Protein AF-A0A3D0WVQ5-F1 (afdb_monomer)

pLDDT: mean 87.9, std 4.37, range [54.31, 92.12]

Secondary structure (DSSP, 8-state):
-HHHHHHHHHHHHHH-HHHHHHHHHHHTTT-HHHHHHHHHHHHHTT--EEPP-TTT--SS-EEETTEEEPPGGGSTT--HHHHHHHHHHHHHH-S--SHHHHHHHHGGG--HHHHHHHHHHTTTTTSSS-HHHHHHHHHHHHHHHHHHTT-

Radius of gyration: 17.8 Å; Cα contacts (8 Å, |Δi|>4): 176; chains: 1; bounding box: 48×27×52 Å

Mean predicted aligned error: 5.66 Å

Sequence (151 aa):
SYAVVSYQTAWLKCHYPREYMAALLSSVLDNTNKLSAYIAECLRLGIRVLPPQVNESGSGFTVSGKDIRFGLLAVRNLGRGFIDSLVAEREKGGRFTGFFDFCRRMYGGLNRRALESLVKSGALDGLGLNRRQMLSCVDSVLDYLDEDRKQ

Nearest PDB structures (foldseek):
  7pu7-assembly1_A  TM=8.998E-01  e=1.894E-1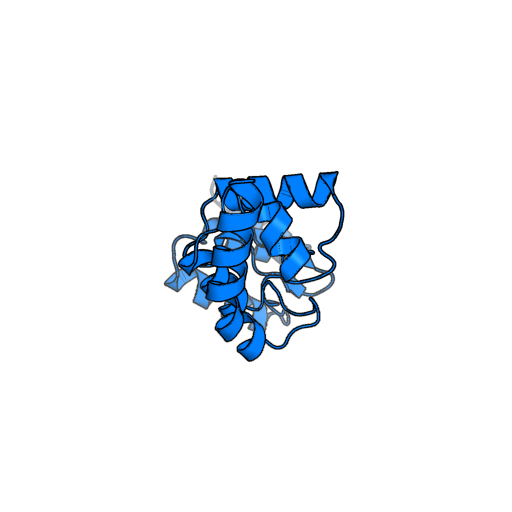2  Mycobacterium tuberculosis
  2hpi-assembly1_A  TM=9.289E-01  e=2.033E-11  Thermus aquaticus
  4iqj-assembly1_D  TM=9.295E-01  e=2.878E-11  Thermus aquaticus
  4iqj-assembly1_B  TM=9.329E-01  e=6.107E-11  Thermus aquaticus
  5lew-assembly1_A  TM=8.963E-01  e=5.763E-11  Mycobacterium tuberculosis H37Rv

Structure (mmCIF, N/CA/C/O backbone):
data_AF-A0A3D0WVQ5-F1
#
_entry.id   AF-A0A3D0WVQ5-F1
#
loop_
_atom_site.group_PDB
_atom_site.id
_atom_site.type_symbol
_atom_site.label_atom_id
_atom_site.label_alt_id
_atom_site.label_comp_id
_atom_site.label_asym_id
_atom_site.label_entity_id
_atom_site.label_seq_id
_atom_site.pdbx_PDB_ins_code
_atom_site.Cartn_x
_atom_site.Cartn_y
_atom_site.Cartn_z
_atom_site.occupancy
_atom_site.B_iso_or_equiv
_atom_site.auth_seq_id
_atom_site.auth_comp_id
_atom_site.auth_asym_id
_atom_site.auth_atom_id
_atom_site.pdbx_PDB_model_num
ATOM 1 N N . SER A 1 1 ? 26.722 14.267 -20.917 1.00 74.75 1 SER A N 1
ATOM 2 C CA . SER A 1 1 ? 26.277 13.822 -19.576 1.00 74.75 1 SER A CA 1
ATOM 3 C C . SER A 1 1 ? 24.953 13.043 -19.582 1.00 74.75 1 SER A C 1
ATOM 5 O O . SER A 1 1 ? 24.850 12.108 -18.804 1.00 74.75 1 SER A O 1
ATOM 7 N N . TYR A 1 2 ? 23.978 13.306 -20.468 1.00 80.44 2 TYR A N 1
ATOM 8 C CA . TYR A 1 2 ? 22.698 12.558 -20.500 1.00 80.44 2 TYR A CA 1
ATOM 9 C C . TYR A 1 2 ? 22.770 11.111 -21.032 1.00 80.44 2 TYR A C 1
ATOM 11 O O . TYR A 1 2 ? 21.996 10.262 -20.601 1.00 80.44 2 TYR A O 1
ATOM 19 N N . ALA A 1 3 ? 23.721 10.799 -21.920 1.00 85.94 3 ALA A N 1
ATOM 20 C CA . ALA A 1 3 ? 23.820 9.476 -22.552 1.00 85.94 3 ALA A CA 1
ATOM 21 C C . ALA A 1 3 ? 24.070 8.325 -21.555 1.00 85.94 3 ALA A C 1
ATOM 23 O O . ALA A 1 3 ? 23.524 7.238 -21.724 1.00 85.94 3 ALA A O 1
ATOM 24 N N . VAL A 1 4 ? 24.845 8.571 -20.492 1.00 89.06 4 VAL A N 1
ATOM 25 C CA . VAL A 1 4 ? 25.144 7.561 -19.461 1.00 89.06 4 VAL A CA 1
ATOM 26 C C . VAL A 1 4 ? 23.884 7.190 -18.673 1.00 89.06 4 VAL A C 1
ATOM 28 O O . VAL A 1 4 ? 23.620 6.010 -18.464 1.00 89.06 4 VAL A O 1
ATOM 31 N N . VAL A 1 5 ? 23.060 8.177 -18.311 1.00 85.62 5 VAL A N 1
ATOM 32 C CA . VAL A 1 5 ? 21.793 7.955 -17.592 1.00 85.62 5 VAL A CA 1
ATOM 33 C C . VAL A 1 5 ? 20.784 7.216 -18.478 1.00 85.62 5 VAL A C 1
ATOM 35 O O . VAL A 1 5 ? 20.113 6.286 -18.026 1.00 85.62 5 VAL A O 1
ATOM 38 N N . SER A 1 6 ? 20.710 7.562 -19.766 1.00 84.88 6 SER A N 1
ATOM 39 C CA . SER A 1 6 ? 19.869 6.836 -20.727 1.00 84.88 6 SER A CA 1
ATOM 40 C C . SER A 1 6 ? 20.306 5.377 -20.883 1.00 84.88 6 SER A C 1
ATOM 42 O O . SER A 1 6 ? 19.468 4.480 -20.916 1.00 84.88 6 SER A O 1
ATOM 44 N N . TYR A 1 7 ? 21.614 5.114 -20.913 1.00 87.69 7 TYR A N 1
ATOM 45 C CA . TYR A 1 7 ? 22.132 3.748 -20.970 1.00 87.69 7 TYR A CA 1
ATOM 46 C C . TYR A 1 7 ? 21.814 2.959 -19.691 1.00 87.69 7 TYR A C 1
ATOM 48 O O . TYR A 1 7 ? 21.340 1.828 -19.760 1.00 87.69 7 TYR A O 1
ATOM 56 N N . GLN A 1 8 ? 21.994 3.571 -18.519 1.00 87.62 8 GLN A N 1
ATOM 57 C CA . GLN A 1 8 ? 21.680 2.946 -17.230 1.00 87.62 8 GLN A CA 1
ATOM 58 C C . GLN A 1 8 ? 20.188 2.616 -17.088 1.00 87.62 8 GLN A C 1
ATOM 60 O O . GLN A 1 8 ? 19.834 1.531 -16.631 1.00 87.62 8 GLN A O 1
ATOM 65 N N . THR A 1 9 ? 19.301 3.517 -17.515 1.00 85.81 9 THR A N 1
ATOM 66 C CA . THR A 1 9 ? 17.850 3.268 -17.487 1.00 85.81 9 THR A CA 1
ATOM 67 C C . THR A 1 9 ? 17.439 2.167 -18.463 1.00 85.81 9 THR A C 1
ATOM 69 O O . THR A 1 9 ? 16.635 1.310 -18.099 1.00 85.81 9 THR A O 1
ATOM 72 N N . ALA A 1 10 ? 18.029 2.125 -19.662 1.00 85.56 10 ALA A N 1
ATOM 73 C CA . ALA A 1 10 ? 17.815 1.034 -20.612 1.00 85.56 10 ALA A CA 1
ATOM 74 C C . ALA A 1 10 ? 18.292 -0.316 -20.050 1.00 85.56 10 ALA A C 1
ATOM 76 O O . ALA A 1 10 ? 17.583 -1.317 -20.164 1.00 85.56 10 ALA A O 1
ATOM 77 N N . TRP A 1 11 ? 19.450 -0.334 -19.385 1.00 89.12 11 TRP A N 1
ATOM 78 C CA . TRP A 1 11 ? 19.991 -1.530 -18.743 1.00 89.12 11 TRP A CA 1
ATOM 79 C C . TRP A 1 11 ? 19.068 -2.047 -17.630 1.00 89.12 11 TRP A C 1
ATOM 81 O O . TRP A 1 11 ? 18.702 -3.222 -17.628 1.00 89.12 11 TRP A O 1
ATOM 91 N N . LEU A 1 12 ? 18.601 -1.164 -16.740 1.00 86.62 12 LEU A N 1
ATOM 92 C CA . LEU A 1 12 ? 17.645 -1.520 -15.685 1.00 86.62 12 LEU A CA 1
ATOM 93 C C . LEU A 1 12 ? 16.319 -2.023 -16.259 1.00 86.62 12 LEU A C 1
ATOM 95 O O . LEU A 1 12 ? 15.789 -3.017 -15.776 1.00 86.62 12 LEU A O 1
ATOM 99 N N . LYS A 1 13 ? 15.805 -1.396 -17.321 1.00 83.25 13 LYS A N 1
ATOM 100 C CA . LYS A 1 13 ? 14.571 -1.846 -17.977 1.00 83.25 13 LYS A CA 1
ATOM 101 C C . LYS A 1 13 ? 14.725 -3.232 -18.617 1.00 83.25 13 LYS A C 1
ATOM 103 O O . LYS A 1 13 ? 13.750 -3.973 -18.672 1.00 83.25 13 LYS A O 1
ATOM 108 N N . CYS A 1 14 ? 15.920 -3.589 -19.088 1.00 86.06 14 CYS A N 1
ATOM 109 C CA . CYS A 1 14 ? 16.196 -4.895 -19.686 1.00 86.06 14 CYS A CA 1
ATOM 110 C C . CYS A 1 14 ? 16.344 -6.001 -18.627 1.00 86.06 14 CYS A C 1
ATOM 112 O O . CYS A 1 14 ? 15.728 -7.058 -18.742 1.00 86.06 14 CYS A O 1
ATOM 114 N N . HIS A 1 15 ? 17.135 -5.750 -17.579 1.00 86.56 15 HIS A N 1
ATOM 115 C CA . HIS A 1 15 ? 17.502 -6.774 -16.594 1.00 86.56 15 HIS A CA 1
ATOM 116 C C . HIS A 1 15 ? 16.565 -6.834 -15.378 1.00 86.56 15 HIS A C 1
ATOM 118 O O . HIS A 1 15 ? 16.330 -7.917 -14.847 1.00 86.56 15 HIS A O 1
ATOM 124 N N . TYR A 1 16 ? 16.000 -5.696 -14.968 1.00 88.38 16 TYR A N 1
ATOM 125 C CA . TYR A 1 16 ? 15.136 -5.541 -13.789 1.00 88.38 16 TYR A CA 1
ATOM 126 C C . TYR A 1 16 ? 13.859 -4.745 -14.121 1.00 88.38 16 TYR A C 1
ATOM 128 O O . TYR A 1 16 ? 13.585 -3.702 -13.515 1.00 88.38 16 TYR A O 1
ATOM 136 N N . PRO A 1 17 ? 13.053 -5.191 -15.108 1.00 86.75 17 PRO A N 1
ATOM 137 C CA . PRO A 1 17 ? 11.887 -4.440 -15.568 1.00 86.75 17 PRO A CA 1
ATOM 138 C C . PRO A 1 17 ? 10.850 -4.204 -14.463 1.00 86.75 17 PRO A C 1
ATOM 140 O O . PRO A 1 17 ? 10.159 -3.191 -14.486 1.00 86.75 17 PRO A O 1
ATOM 143 N N . ARG A 1 18 ? 10.729 -5.112 -13.488 1.00 89.25 18 ARG A N 1
ATOM 144 C CA . ARG A 1 18 ? 9.682 -5.064 -12.453 1.00 89.25 18 ARG A CA 1
ATOM 145 C C . ARG A 1 18 ? 10.024 -4.044 -11.380 1.00 89.25 18 ARG A C 1
ATOM 147 O O . ARG A 1 18 ? 9.196 -3.212 -11.029 1.00 89.25 18 ARG A O 1
ATOM 154 N N . GLU A 1 19 ? 11.258 -4.089 -10.905 1.00 88.94 19 GLU A N 1
ATOM 155 C CA . GLU A 1 19 ? 11.820 -3.184 -9.912 1.00 88.94 19 GLU A CA 1
ATOM 156 C C . GLU A 1 19 ? 11.893 -1.768 -10.484 1.00 88.94 19 GLU A C 1
ATOM 158 O O . GLU A 1 19 ? 11.476 -0.811 -9.832 1.00 88.94 19 GLU A O 1
ATOM 163 N N . TYR A 1 20 ? 12.330 -1.644 -11.743 1.00 90.06 20 TYR A N 1
ATOM 164 C CA . TYR A 1 20 ? 12.338 -0.373 -12.458 1.00 90.06 20 TYR A CA 1
ATOM 165 C C . TYR A 1 20 ? 10.928 0.215 -12.586 1.00 90.06 20 TYR A C 1
ATOM 167 O O . TYR A 1 20 ? 10.718 1.384 -12.260 1.00 90.06 20 TYR A O 1
ATOM 175 N N . MET A 1 21 ? 9.943 -0.587 -13.006 1.00 89.75 21 MET A N 1
ATOM 176 C CA . MET A 1 21 ? 8.560 -0.117 -13.123 1.00 89.75 21 MET A CA 1
ATOM 177 C C . MET A 1 21 ? 7.936 0.221 -11.767 1.00 89.75 21 MET A C 1
ATOM 179 O O . MET A 1 21 ? 7.238 1.225 -11.663 1.00 89.75 21 MET A O 1
ATOM 183 N N . ALA A 1 22 ? 8.214 -0.545 -10.711 1.00 89.94 22 ALA A N 1
ATOM 184 C CA . ALA A 1 22 ? 7.741 -0.238 -9.362 1.00 89.94 22 ALA A CA 1
ATOM 185 C C . ALA A 1 22 ? 8.319 1.092 -8.841 1.00 89.94 22 ALA A C 1
ATOM 187 O O . ALA A 1 22 ? 7.587 1.917 -8.284 1.00 89.94 22 ALA A O 1
ATOM 188 N N . ALA A 1 23 ? 9.610 1.344 -9.077 1.00 88.88 23 ALA A N 1
ATOM 189 C CA . ALA A 1 23 ? 10.246 2.616 -8.744 1.00 88.88 23 ALA A CA 1
ATOM 190 C C . ALA A 1 23 ? 9.648 3.777 -9.559 1.00 88.88 23 ALA A C 1
ATOM 192 O O . ALA A 1 23 ? 9.325 4.829 -9.002 1.00 88.88 23 ALA A O 1
ATOM 193 N N . LEU A 1 24 ? 9.425 3.568 -10.861 1.00 88.75 24 LEU A N 1
ATOM 194 C CA . LEU A 1 24 ? 8.824 4.562 -11.748 1.00 88.75 24 LEU A CA 1
ATOM 195 C C . LEU A 1 24 ? 7.398 4.922 -11.313 1.00 88.75 24 LEU A C 1
ATOM 197 O O . LEU A 1 24 ? 7.093 6.104 -11.161 1.00 88.75 24 LEU A O 1
ATOM 201 N N . LEU A 1 25 ? 6.553 3.924 -11.041 1.00 89.12 25 LEU A N 1
ATOM 202 C CA . LEU A 1 25 ? 5.198 4.117 -10.520 1.00 89.12 25 LEU A CA 1
ATOM 203 C C . LEU A 1 25 ? 5.206 4.880 -9.187 1.00 89.12 25 LEU A C 1
ATOM 205 O O . LEU A 1 25 ? 4.406 5.794 -8.998 1.00 89.12 25 LEU A O 1
ATOM 209 N N . SER A 1 26 ? 6.146 4.560 -8.294 1.00 87.75 26 SER A N 1
ATOM 210 C CA . SER A 1 26 ? 6.295 5.244 -7.002 1.00 87.75 26 SER A CA 1
ATOM 211 C C . SER A 1 26 ? 6.723 6.711 -7.152 1.00 87.75 26 SER A C 1
ATOM 213 O O . SER A 1 26 ? 6.322 7.551 -6.354 1.00 87.75 26 SER A O 1
ATOM 215 N N . SER A 1 27 ? 7.491 7.051 -8.192 1.00 87.31 27 SER A N 1
ATOM 216 C CA . SER A 1 27 ? 7.927 8.434 -8.454 1.00 87.31 27 SER A CA 1
ATOM 217 C C . SER A 1 27 ? 6.842 9.351 -9.031 1.00 87.31 27 SER A C 1
ATOM 219 O O . SER A 1 27 ? 6.969 10.570 -8.951 1.00 87.31 27 SER A O 1
ATOM 221 N N . VAL A 1 28 ? 5.777 8.789 -9.614 1.00 85.69 28 VAL A N 1
ATOM 222 C CA . VAL A 1 28 ? 4.683 9.561 -10.232 1.00 85.69 28 VAL A CA 1
ATOM 223 C C . VAL A 1 28 ? 3.348 9.386 -9.516 1.00 85.69 28 VAL A C 1
ATOM 225 O O . VAL A 1 28 ? 2.301 9.639 -10.110 1.00 85.69 28 VAL A O 1
ATOM 228 N N . LEU A 1 29 ? 3.378 8.985 -8.242 1.00 80.94 29 LEU A N 1
ATOM 229 C CA . LEU A 1 29 ? 2.188 8.783 -7.408 1.00 80.94 29 LEU A CA 1
ATOM 230 C C . LEU A 1 29 ? 1.232 9.982 -7.432 1.00 80.94 29 LEU A C 1
ATOM 232 O O . LEU A 1 29 ? 0.019 9.803 -7.505 1.00 80.94 29 LEU A O 1
ATOM 236 N N . ASP A 1 30 ? 1.782 11.196 -7.449 1.00 80.94 30 ASP A N 1
ATOM 237 C CA . ASP A 1 30 ? 0.999 12.434 -7.433 1.00 80.94 30 ASP A CA 1
ATOM 238 C C . ASP A 1 30 ? 0.345 12.754 -8.793 1.00 80.94 30 ASP A C 1
ATOM 240 O O . ASP A 1 30 ? -0.551 13.594 -8.882 1.00 80.94 30 ASP A O 1
ATOM 244 N N . ASN A 1 31 ? 0.762 12.088 -9.878 1.00 86.00 31 ASN A N 1
ATOM 245 C CA . ASN A 1 31 ? 0.276 12.343 -11.231 1.00 86.00 31 ASN A CA 1
ATOM 246 C C . ASN A 1 31 ? -0.544 11.165 -11.774 1.00 86.00 31 ASN A C 1
ATOM 248 O O . ASN A 1 31 ? -0.028 10.277 -12.453 1.00 86.00 31 ASN A O 1
ATOM 252 N N . THR A 1 32 ? -1.858 11.228 -11.549 1.00 82.12 32 THR A N 1
ATOM 253 C CA . THR A 1 32 ? -2.828 10.201 -11.974 1.00 82.12 32 THR A CA 1
ATOM 254 C C . THR A 1 32 ? -2.754 9.867 -13.473 1.00 82.12 32 THR A C 1
ATOM 256 O O . THR A 1 32 ? -2.894 8.704 -13.844 1.00 82.12 32 THR A O 1
ATOM 259 N N . ASN A 1 33 ? -2.489 10.856 -14.338 1.00 86.31 33 ASN A N 1
ATOM 260 C CA . ASN A 1 33 ? -2.410 10.648 -15.791 1.00 86.31 33 ASN A CA 1
ATOM 261 C C . ASN A 1 33 ? -1.150 9.871 -16.194 1.00 86.31 33 ASN A C 1
ATOM 263 O O . ASN A 1 33 ? -1.198 9.004 -17.062 1.00 86.31 33 ASN A O 1
ATOM 267 N N . LYS A 1 34 ? -0.007 10.169 -15.564 1.00 87.44 34 LYS A N 1
ATOM 268 C CA . LYS A 1 34 ? 1.230 9.407 -15.794 1.00 87.44 34 LYS A CA 1
ATOM 269 C C . LYS A 1 34 ? 1.135 8.012 -15.188 1.00 87.44 34 LYS A C 1
ATOM 271 O O . LYS A 1 34 ? 1.601 7.051 -15.793 1.00 87.44 34 LYS A O 1
ATOM 276 N N . LEU A 1 35 ? 0.500 7.902 -14.023 1.00 87.81 35 LEU A N 1
ATOM 277 C CA . LEU A 1 35 ? 0.314 6.635 -13.333 1.00 87.81 35 LEU A CA 1
ATOM 278 C C . LEU A 1 35 ? -0.489 5.645 -14.188 1.00 87.81 35 LEU A C 1
ATOM 280 O O . LEU A 1 35 ? -0.059 4.508 -14.360 1.00 87.81 35 LEU A O 1
ATOM 284 N N . SER A 1 36 ? -1.607 6.074 -14.784 1.00 87.62 36 SER A N 1
ATOM 285 C CA . SER A 1 36 ? -2.413 5.212 -15.660 1.00 87.62 36 SER A CA 1
ATOM 286 C C . SER A 1 36 ? -1.649 4.762 -16.912 1.00 87.62 36 SER A C 1
ATOM 288 O O . SER A 1 36 ? -1.711 3.586 -17.272 1.00 87.62 36 SER A O 1
ATOM 290 N N . ALA A 1 37 ? -0.868 5.654 -17.529 1.00 90.94 37 ALA A N 1
ATOM 291 C CA . ALA A 1 37 ? -0.027 5.318 -18.677 1.00 90.94 37 ALA A CA 1
ATOM 292 C C . ALA A 1 37 ? 1.042 4.265 -18.330 1.00 90.94 37 ALA A C 1
ATOM 294 O O . ALA A 1 37 ? 1.248 3.313 -19.082 1.00 90.94 37 ALA A O 1
ATOM 295 N N . TYR A 1 38 ? 1.695 4.386 -17.172 1.00 90.06 38 TYR A N 1
ATOM 296 C CA . TYR A 1 38 ? 2.690 3.405 -16.733 1.00 90.06 38 TYR A CA 1
ATOM 297 C C . TYR A 1 38 ? 2.075 2.072 -16.310 1.00 90.06 38 TYR A C 1
ATOM 299 O O . TYR A 1 38 ? 2.678 1.030 -16.558 1.00 90.06 38 TYR A O 1
ATOM 307 N N . ILE A 1 39 ? 0.867 2.071 -15.741 1.00 89.62 39 ILE A N 1
ATOM 308 C CA . ILE A 1 39 ? 0.122 0.832 -15.478 1.00 89.62 39 ILE A CA 1
ATOM 309 C C . ILE A 1 39 ? -0.191 0.109 -16.798 1.00 89.62 39 ILE A C 1
ATOM 311 O O . ILE A 1 39 ? -0.010 -1.106 -16.884 1.00 89.62 39 ILE A O 1
ATOM 315 N N . ALA A 1 40 ? -0.598 0.839 -17.842 1.00 91.12 40 ALA A N 1
ATOM 316 C CA . ALA A 1 40 ? -0.834 0.258 -19.164 1.00 91.12 40 ALA A CA 1
ATOM 317 C C . ALA A 1 40 ? 0.451 -0.334 -19.777 1.00 91.12 40 ALA A C 1
ATOM 319 O O . ALA A 1 40 ? 0.420 -1.423 -20.350 1.00 91.12 40 ALA A O 1
ATOM 320 N N . GLU A 1 41 ? 1.595 0.332 -19.601 1.00 90.38 41 GLU A N 1
ATOM 321 C CA . GLU A 1 41 ? 2.892 -0.199 -20.035 1.00 90.38 41 GLU A CA 1
ATOM 322 C C . GLU A 1 41 ? 3.301 -1.450 -19.240 1.00 90.38 41 GLU A C 1
ATOM 324 O O . GLU A 1 41 ? 3.789 -2.411 -19.834 1.00 90.38 41 GLU A O 1
ATOM 329 N N . CYS A 1 42 ? 3.059 -1.493 -17.924 1.00 90.62 42 CYS A N 1
ATOM 330 C CA . CYS A 1 42 ? 3.286 -2.701 -17.120 1.00 90.62 42 CYS A CA 1
ATOM 331 C C . CYS A 1 42 ? 2.488 -3.882 -17.681 1.00 90.62 42 CYS A C 1
ATOM 333 O O . CYS A 1 42 ? 3.048 -4.959 -17.891 1.00 90.62 42 CYS A O 1
ATOM 335 N N . LEU A 1 43 ? 1.215 -3.653 -18.017 1.00 90.06 43 LEU A N 1
ATOM 336 C CA . LEU A 1 43 ? 0.357 -4.671 -18.615 1.00 90.06 43 LEU A CA 1
ATOM 337 C C . LEU A 1 43 ? 0.898 -5.146 -19.974 1.00 90.06 43 LEU A C 1
ATOM 339 O O . LEU A 1 43 ? 0.918 -6.347 -20.236 1.00 90.06 43 LEU A O 1
ATOM 343 N N . ARG A 1 44 ? 1.408 -4.228 -20.808 1.00 90.88 44 ARG A N 1
ATOM 344 C CA . ARG A 1 44 ? 2.049 -4.552 -22.096 1.00 90.88 44 ARG A CA 1
ATOM 345 C C . ARG A 1 44 ? 3.314 -5.398 -21.931 1.00 90.88 44 ARG A C 1
ATOM 347 O O . ARG A 1 44 ? 3.606 -6.232 -22.782 1.00 90.88 44 ARG A O 1
ATOM 354 N N . LEU A 1 45 ? 4.051 -5.204 -20.838 1.00 87.81 45 LEU A N 1
ATOM 355 C CA . LEU A 1 45 ? 5.223 -6.008 -20.472 1.00 87.81 45 LEU A CA 1
ATOM 356 C C . LEU A 1 45 ? 4.859 -7.339 -19.787 1.00 87.81 45 LEU A C 1
ATOM 358 O O . LEU A 1 45 ? 5.755 -8.076 -19.380 1.00 87.81 45 LEU A O 1
ATOM 362 N N . GLY A 1 46 ? 3.566 -7.655 -19.645 1.00 89.31 46 GLY A N 1
ATOM 363 C CA . GLY A 1 46 ? 3.092 -8.863 -18.968 1.00 89.31 46 GLY A CA 1
ATOM 364 C C . GLY A 1 46 ? 3.201 -8.807 -17.441 1.00 89.31 46 GLY A C 1
ATOM 365 O O . GLY A 1 46 ? 3.120 -9.844 -16.787 1.00 89.31 46 GLY A O 1
ATOM 366 N N . ILE A 1 47 ? 3.388 -7.615 -16.869 1.00 91.50 47 ILE A N 1
ATOM 367 C CA . ILE A 1 47 ? 3.477 -7.380 -15.426 1.00 91.50 47 ILE A CA 1
ATOM 368 C C . ILE A 1 47 ? 2.104 -6.924 -14.939 1.00 91.50 47 ILE A C 1
ATOM 370 O O . ILE A 1 47 ? 1.621 -5.857 -15.329 1.00 91.50 47 ILE A O 1
ATOM 374 N N . ARG A 1 48 ? 1.458 -7.706 -14.069 1.00 91.19 48 ARG A N 1
ATOM 375 C CA . ARG A 1 48 ? 0.161 -7.301 -13.520 1.00 91.19 48 ARG A CA 1
ATOM 376 C C . ARG A 1 48 ? 0.370 -6.370 -12.341 1.00 91.19 48 ARG A C 1
ATOM 378 O O . ARG A 1 48 ? 1.292 -6.536 -11.545 1.00 91.19 48 ARG A O 1
ATOM 385 N N . VAL A 1 49 ? -0.531 -5.405 -12.224 1.00 90.62 49 VAL A N 1
ATOM 386 C CA . VAL A 1 49 ? -0.591 -4.510 -11.077 1.00 90.62 49 VAL A CA 1
ATOM 387 C C . VAL A 1 49 ? -1.696 -5.016 -10.150 1.00 90.62 49 VAL A C 1
ATOM 389 O O . VAL A 1 49 ? -2.881 -4.875 -10.444 1.00 90.62 49 VAL A O 1
ATOM 392 N N . LEU A 1 50 ? -1.299 -5.675 -9.064 1.00 91.31 50 LEU A N 1
ATOM 393 C CA . LEU A 1 50 ? -2.196 -6.248 -8.063 1.00 91.31 50 LEU A CA 1
ATOM 394 C C . LEU A 1 50 ? -2.790 -5.146 -7.177 1.00 91.31 50 LEU A C 1
ATOM 396 O O . LEU A 1 50 ? -2.107 -4.147 -6.917 1.00 91.31 50 LEU A O 1
ATOM 400 N N . PRO A 1 51 ? -4.020 -5.331 -6.659 1.00 90.12 51 PRO A N 1
ATOM 401 C CA . PRO A 1 51 ? -4.609 -4.394 -5.712 1.00 90.12 51 PRO A CA 1
ATOM 402 C C . PRO A 1 51 ? -3.727 -4.241 -4.462 1.00 90.12 51 PRO A C 1
ATOM 404 O O . PRO A 1 51 ? -2.940 -5.147 -4.133 1.00 90.12 51 PRO A O 1
ATOM 407 N N . PRO A 1 52 ? -3.840 -3.101 -3.757 1.00 91.38 52 PRO A N 1
ATOM 408 C CA . PRO A 1 52 ? -3.170 -2.932 -2.478 1.00 91.38 52 PRO A CA 1
ATOM 409 C C . PRO A 1 52 ? -3.610 -4.037 -1.514 1.00 91.38 52 PRO A C 1
ATOM 411 O O . PRO A 1 52 ? -4.697 -4.590 -1.652 1.00 91.38 52 PRO A O 1
ATOM 414 N N . GLN A 1 53 ? -2.771 -4.359 -0.536 1.00 90.81 53 GLN A N 1
ATOM 415 C CA . GLN A 1 53 ? -3.134 -5.257 0.555 1.00 90.81 53 GLN A CA 1
ATOM 416 C C . GLN A 1 53 ? -2.394 -4.851 1.827 1.00 90.81 53 GLN A C 1
ATOM 418 O O . GLN A 1 53 ? -1.173 -4.741 1.811 1.00 90.81 53 GLN A O 1
ATOM 423 N N . VAL A 1 54 ? -3.094 -4.676 2.948 1.00 91.06 54 VAL A N 1
ATOM 424 C CA . VAL A 1 54 ? -2.481 -4.185 4.202 1.00 91.06 54 VAL A CA 1
ATOM 425 C C . VAL A 1 54 ? -1.355 -5.081 4.737 1.00 91.06 54 VAL A C 1
ATOM 427 O O . VAL A 1 54 ? -0.396 -4.599 5.336 1.00 91.06 54 VAL A O 1
ATOM 430 N N . ASN A 1 55 ? -1.422 -6.385 4.467 1.00 90.25 55 ASN A N 1
ATOM 431 C CA . ASN A 1 55 ? -0.429 -7.355 4.930 1.00 90.25 55 ASN A CA 1
ATOM 432 C C . ASN A 1 55 ? 0.820 -7.458 4.039 1.00 90.25 55 ASN A C 1
ATOM 434 O O . ASN A 1 55 ? 1.835 -7.968 4.503 1.00 90.25 55 ASN A O 1
ATOM 438 N N . GLU A 1 56 ? 0.766 -6.987 2.790 1.00 87.88 56 GLU A N 1
ATOM 439 C CA . GLU A 1 56 ? 1.845 -7.194 1.809 1.00 87.88 56 GLU A CA 1
ATOM 440 C C . GLU A 1 56 ? 2.335 -5.903 1.145 1.00 87.88 56 GLU A C 1
ATOM 442 O O . GLU A 1 56 ? 3.505 -5.803 0.788 1.00 87.88 56 GLU A O 1
ATOM 447 N N . SER A 1 57 ? 1.472 -4.901 0.974 1.00 88.69 57 SER A N 1
ATOM 448 C CA . SER A 1 57 ? 1.848 -3.613 0.391 1.00 88.69 57 SER A CA 1
ATOM 449 C C . SER A 1 57 ? 2.728 -2.809 1.345 1.00 88.69 57 SER A C 1
ATOM 451 O O . SER A 1 57 ? 2.471 -2.745 2.550 1.00 88.69 57 SER A O 1
ATOM 453 N N . GLY A 1 58 ? 3.749 -2.159 0.793 1.00 86.38 58 GLY A N 1
ATOM 454 C CA . GLY A 1 58 ? 4.488 -1.097 1.464 1.00 86.38 58 GLY A CA 1
ATOM 455 C C . GLY A 1 58 ? 3.861 0.282 1.246 1.00 86.38 58 GLY A C 1
ATOM 456 O O . GLY A 1 58 ? 2.741 0.424 0.742 1.00 86.38 58 GLY A O 1
ATOM 457 N N . SER A 1 59 ? 4.624 1.313 1.602 1.00 86.62 59 SER A N 1
ATOM 458 C CA . SER A 1 59 ? 4.276 2.707 1.322 1.00 86.62 59 SER A CA 1
ATOM 459 C C . SER A 1 59 ? 4.191 2.969 -0.187 1.00 86.62 59 SER A C 1
ATOM 461 O O . SER A 1 59 ? 3.165 3.448 -0.674 1.00 86.62 59 SER A O 1
ATOM 463 N N . GLY A 1 60 ? 5.233 2.595 -0.935 1.00 88.19 60 GLY A N 1
ATOM 464 C CA . GLY A 1 60 ? 5.292 2.655 -2.398 1.00 88.19 60 GLY A CA 1
ATOM 465 C C . GLY A 1 60 ? 4.878 1.357 -3.100 1.00 88.19 60 GLY A C 1
ATOM 466 O O . GLY A 1 60 ? 4.538 0.352 -2.469 1.00 88.19 60 GLY A O 1
ATOM 467 N N . P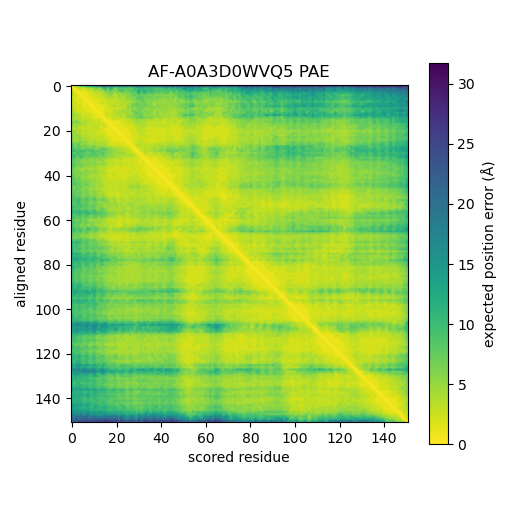HE A 1 61 ? 4.921 1.373 -4.434 1.00 90.00 61 PHE A N 1
ATOM 468 C CA . PHE A 1 61 ? 4.718 0.165 -5.232 1.00 90.00 61 PHE A CA 1
ATOM 469 C C . PHE A 1 61 ? 5.823 -0.842 -4.928 1.00 90.00 61 PHE A C 1
ATOM 471 O O . PHE A 1 61 ? 7.004 -0.505 -4.940 1.00 90.00 61 PHE A O 1
ATOM 478 N N . THR A 1 62 ? 5.430 -2.080 -4.648 1.00 89.81 62 THR A N 1
ATOM 479 C CA . THR A 1 62 ? 6.355 -3.133 -4.210 1.00 89.81 62 THR A CA 1
ATOM 480 C C . THR A 1 62 ? 6.291 -4.304 -5.182 1.00 89.81 62 THR A C 1
ATOM 482 O O . THR A 1 62 ? 5.209 -4.663 -5.646 1.00 89.81 62 THR A O 1
ATOM 485 N N . VAL A 1 63 ? 7.431 -4.912 -5.505 1.00 89.62 63 VAL A N 1
ATOM 486 C CA . VAL A 1 63 ? 7.462 -6.115 -6.348 1.00 89.62 63 VAL A CA 1
ATOM 487 C C . VAL A 1 63 ? 6.961 -7.310 -5.533 1.00 89.62 63 VAL A C 1
ATOM 489 O O . VAL A 1 63 ? 7.463 -7.584 -4.447 1.00 89.62 63 VAL A O 1
ATOM 492 N N . SER A 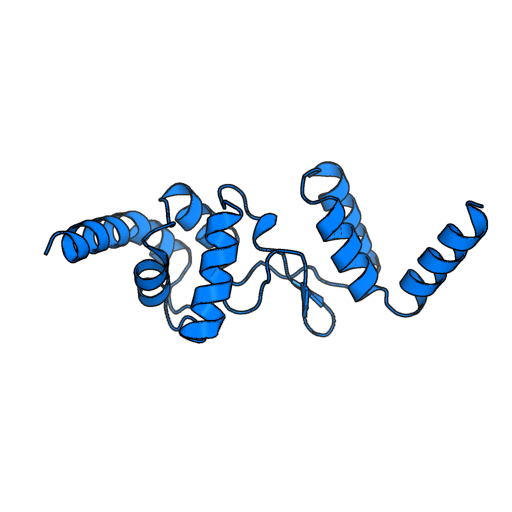1 64 ? 5.965 -8.023 -6.057 1.00 87.62 64 SER A N 1
ATOM 493 C CA . SER A 1 64 ? 5.397 -9.236 -5.467 1.00 87.62 64 SER A CA 1
ATOM 494 C C . SER A 1 64 ? 5.565 -10.389 -6.459 1.00 87.62 64 SER A C 1
ATOM 496 O O . SER A 1 64 ? 4.732 -10.643 -7.333 1.00 87.62 64 SER A O 1
ATOM 498 N N . GLY A 1 65 ? 6.717 -11.059 -6.375 1.00 86.69 65 GLY A N 1
ATOM 499 C CA . GLY A 1 65 ? 7.092 -12.153 -7.271 1.00 86.69 65 GLY A CA 1
ATOM 500 C C . GLY A 1 65 ? 7.251 -11.709 -8.730 1.00 86.69 65 GLY A C 1
ATOM 501 O O . GLY A 1 65 ? 8.272 -11.137 -9.120 1.00 86.69 65 GLY A O 1
ATOM 502 N N . LYS A 1 66 ? 6.260 -12.033 -9.568 1.00 86.94 66 LYS A N 1
ATOM 503 C CA . LYS A 1 66 ? 6.236 -11.658 -10.997 1.00 86.94 66 LYS A CA 1
ATOM 504 C C . LYS A 1 66 ? 5.442 -10.379 -11.269 1.00 86.94 66 LYS A C 1
ATOM 506 O O . LYS A 1 66 ? 5.575 -9.812 -12.348 1.00 86.94 66 LYS A O 1
ATOM 511 N N . ASP A 1 67 ? 4.660 -9.936 -10.293 1.00 91.81 67 ASP A N 1
ATOM 512 C CA . ASP A 1 67 ? 3.724 -8.828 -10.410 1.00 91.81 67 ASP A CA 1
ATOM 513 C C . ASP A 1 67 ? 4.170 -7.649 -9.528 1.00 91.81 67 ASP A C 1
ATOM 515 O O . ASP A 1 67 ? 5.096 -7.755 -8.721 1.00 91.81 67 ASP A O 1
ATOM 519 N N . ILE A 1 68 ? 3.508 -6.504 -9.678 1.00 92.12 68 ILE A N 1
ATOM 520 C CA . ILE A 1 68 ? 3.720 -5.321 -8.839 1.00 92.12 68 ILE A CA 1
ATOM 521 C C . ILE A 1 68 ? 2.469 -5.115 -7.996 1.00 92.12 68 ILE A C 1
ATOM 523 O O . ILE A 1 68 ? 1.359 -5.104 -8.515 1.00 92.12 68 ILE A O 1
ATOM 527 N N . ARG A 1 69 ? 2.628 -4.924 -6.690 1.00 91.44 69 ARG A N 1
ATOM 528 C CA . ARG A 1 69 ? 1.524 -4.617 -5.786 1.00 91.44 69 ARG A CA 1
ATOM 529 C C . ARG A 1 69 ? 1.378 -3.111 -5.616 1.00 91.44 69 ARG A C 1
ATOM 531 O O . ARG A 1 69 ? 2.371 -2.398 -5.451 1.00 91.44 69 ARG A O 1
ATOM 538 N N . PHE A 1 70 ? 0.133 -2.637 -5.640 1.00 90.50 70 PHE A N 1
ATOM 539 C CA . PHE A 1 70 ? -0.187 -1.232 -5.406 1.00 90.50 70 PHE A CA 1
ATOM 540 C C . PHE A 1 70 ? 0.355 -0.760 -4.053 1.00 90.50 70 PHE A C 1
ATOM 542 O O . PHE A 1 70 ? 0.154 -1.423 -3.028 1.00 90.50 70 PHE A O 1
ATOM 549 N N . GLY A 1 71 ? 1.023 0.393 -4.058 1.00 89.50 71 GLY A N 1
ATOM 550 C CA . GLY A 1 71 ? 1.461 1.055 -2.833 1.00 89.50 71 GLY A CA 1
ATOM 551 C C . GLY A 1 71 ? 0.285 1.661 -2.074 1.00 89.50 71 GLY A C 1
ATOM 552 O O . GLY A 1 71 ? -0.662 2.164 -2.684 1.00 89.50 71 GLY A O 1
ATOM 553 N N . LEU A 1 72 ? 0.351 1.651 -0.742 1.00 88.56 72 LEU A N 1
ATOM 554 C CA . LEU A 1 72 ? -0.700 2.234 0.098 1.00 88.56 72 LEU A CA 1
ATOM 555 C C . LEU A 1 72 ? -0.810 3.755 -0.085 1.00 88.56 72 LEU A C 1
ATOM 557 O O . LEU A 1 72 ? -1.905 4.297 0.039 1.00 88.56 72 LEU A O 1
ATOM 561 N N . LEU A 1 73 ? 0.282 4.433 -0.464 1.00 87.19 73 LEU A N 1
ATOM 562 C CA . LEU A 1 73 ? 0.277 5.872 -0.766 1.00 87.19 73 LEU A CA 1
ATOM 563 C C . LEU A 1 73 ? -0.576 6.241 -1.978 1.00 87.19 73 LEU A C 1
ATOM 565 O O . LEU A 1 73 ? -1.027 7.375 -2.087 1.00 87.19 73 LEU A 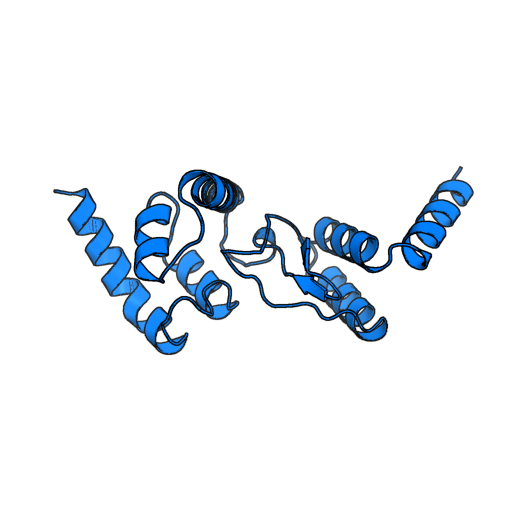O 1
ATOM 569 N N . ALA A 1 74 ? -0.797 5.298 -2.891 1.00 86.00 74 ALA A N 1
ATOM 570 C CA . ALA A 1 74 ? -1.615 5.533 -4.071 1.00 86.00 74 ALA A CA 1
ATOM 571 C C . ALA A 1 74 ? -3.125 5.450 -3.766 1.00 86.00 74 ALA A C 1
ATOM 573 O O . ALA A 1 74 ? -3.950 5.796 -4.614 1.00 86.00 74 ALA A O 1
ATOM 574 N N . VAL A 1 75 ? -3.509 4.985 -2.569 1.00 86.88 75 VAL A N 1
ATOM 575 C CA . VAL A 1 75 ? -4.909 4.932 -2.140 1.00 86.88 75 VAL A CA 1
ATOM 576 C C . VAL A 1 75 ? -5.328 6.309 -1.630 1.00 86.88 75 VAL A C 1
ATOM 578 O O . VAL A 1 75 ? -4.708 6.896 -0.745 1.00 86.88 75 VAL A O 1
ATOM 581 N N . ARG A 1 76 ? -6.419 6.838 -2.188 1.00 82.56 76 ARG A N 1
ATOM 582 C CA . ARG A 1 76 ? -6.961 8.143 -1.792 1.00 82.56 76 ARG A CA 1
ATOM 583 C C . ARG A 1 76 ? -7.377 8.154 -0.320 1.00 82.56 76 ARG A C 1
ATOM 585 O O . ARG A 1 76 ? -7.857 7.154 0.201 1.00 82.56 76 ARG A O 1
ATOM 592 N N . ASN A 1 77 ? -7.267 9.324 0.310 1.00 84.88 77 ASN A N 1
ATOM 593 C CA . ASN A 1 77 ? -7.639 9.581 1.709 1.00 84.88 77 ASN A CA 1
ATOM 594 C C . ASN A 1 77 ? -6.769 8.879 2.769 1.00 84.88 77 ASN A C 1
ATOM 596 O O . ASN A 1 77 ? -7.127 8.913 3.946 1.00 84.88 77 ASN A O 1
ATOM 600 N N . LEU A 1 78 ? -5.629 8.292 2.389 1.00 85.94 78 LEU A N 1
ATOM 601 C CA . LEU A 1 78 ? -4.626 7.808 3.338 1.00 85.94 78 LEU A CA 1
ATOM 602 C C . LEU A 1 78 ? -3.526 8.853 3.534 1.00 85.94 78 LEU A C 1
ATOM 604 O O . LEU A 1 78 ? -2.933 9.341 2.575 1.00 85.94 78 LEU A O 1
ATOM 608 N N . GLY A 1 79 ? -3.239 9.187 4.792 1.00 84.56 79 GLY A N 1
ATOM 609 C CA . GLY A 1 79 ? -2.101 10.034 5.145 1.00 84.56 79 GLY A CA 1
ATOM 610 C C . GLY A 1 79 ? -0.803 9.229 5.225 1.00 84.56 79 GLY A C 1
ATOM 611 O O . GLY A 1 79 ? -0.823 8.073 5.646 1.00 84.56 79 GLY A O 1
ATOM 612 N N . ARG A 1 80 ? 0.339 9.855 4.898 1.00 86.31 80 ARG A N 1
ATOM 613 C CA . ARG A 1 80 ? 1.677 9.250 5.075 1.00 86.31 80 ARG A CA 1
ATOM 614 C C . ARG A 1 80 ? 1.879 8.724 6.499 1.00 86.31 80 ARG A C 1
ATOM 616 O O . ARG A 1 80 ? 2.200 7.558 6.662 1.00 86.31 80 ARG A O 1
ATOM 623 N N . GLY A 1 81 ? 1.539 9.533 7.506 1.00 88.56 81 GLY A N 1
ATOM 624 C CA . GLY A 1 81 ? 1.645 9.124 8.910 1.00 88.56 81 GLY A CA 1
ATOM 625 C C . GLY A 1 81 ? 0.817 7.882 9.256 1.00 88.56 81 GLY A C 1
ATOM 626 O O . GLY A 1 81 ? 1.295 7.022 9.982 1.00 88.56 81 GLY A O 1
ATOM 627 N N . PHE A 1 82 ? -0.382 7.729 8.678 1.00 89.75 82 PHE A N 1
ATOM 628 C CA . PHE A 1 82 ? -1.191 6.520 8.873 1.00 89.75 82 PHE A CA 1
ATOM 629 C C . PHE A 1 82 ? -0.523 5.281 8.269 1.00 89.75 82 PHE A C 1
ATOM 631 O O . PHE A 1 82 ? -0.540 4.213 8.873 1.00 89.75 82 PHE A O 1
ATOM 638 N N . ILE A 1 83 ? 0.071 5.419 7.082 1.00 89.88 83 ILE A N 1
ATOM 639 C CA . ILE A 1 83 ? 0.767 4.324 6.398 1.00 89.88 83 ILE A CA 1
ATOM 640 C C . ILE A 1 83 ? 2.019 3.915 7.177 1.00 89.88 83 ILE A C 1
ATOM 642 O O . ILE A 1 83 ? 2.253 2.723 7.352 1.00 89.88 83 ILE A O 1
ATOM 646 N N . ASP A 1 84 ? 2.782 4.881 7.685 1.00 90.50 84 ASP A N 1
ATOM 647 C CA . ASP A 1 84 ? 3.969 4.608 8.495 1.00 90.50 84 ASP A CA 1
ATOM 648 C C . ASP A 1 84 ? 3.586 3.896 9.800 1.00 90.50 84 ASP A C 1
ATOM 650 O O . ASP A 1 84 ? 4.195 2.886 10.156 1.00 90.50 84 ASP A O 1
ATOM 654 N N . SER A 1 85 ? 2.513 4.342 10.469 1.00 91.19 85 SER A N 1
ATOM 655 C CA . SER A 1 85 ? 1.950 3.633 11.625 1.00 91.19 85 SER A CA 1
ATOM 656 C C . SER A 1 85 ? 1.481 2.223 11.268 1.00 91.19 85 SER A C 1
ATOM 658 O O . SER A 1 85 ? 1.730 1.299 12.032 1.00 91.19 85 SER A O 1
ATOM 660 N N . LEU A 1 86 ? 0.854 2.027 10.105 1.00 91.06 86 LEU A N 1
ATOM 661 C CA . LEU A 1 86 ? 0.382 0.715 9.653 1.00 91.06 86 LEU A CA 1
ATOM 662 C C . LEU A 1 86 ? 1.541 -0.257 9.445 1.00 91.06 86 LEU A C 1
ATOM 664 O O . LEU A 1 86 ? 1.468 -1.404 9.881 1.00 91.06 86 LEU A O 1
ATOM 668 N N . VAL A 1 87 ? 2.609 0.192 8.783 1.00 90.19 87 VAL A N 1
ATOM 669 C CA . VAL A 1 87 ? 3.801 -0.632 8.560 1.00 90.19 87 VAL A CA 1
ATOM 670 C C . VAL A 1 87 ? 4.476 -0.957 9.894 1.00 90.19 87 VAL A C 1
ATOM 672 O O . VAL A 1 87 ? 4.789 -2.122 10.129 1.00 90.19 87 VAL A O 1
ATOM 675 N N . ALA A 1 88 ? 4.614 0.022 10.793 1.00 91.06 88 ALA A N 1
ATOM 676 C CA . ALA A 1 88 ? 5.196 -0.189 12.117 1.00 91.06 88 ALA A CA 1
ATOM 677 C C . ALA A 1 88 ? 4.371 -1.155 12.987 1.00 91.06 88 ALA A C 1
ATOM 679 O O . ALA A 1 88 ? 4.932 -2.034 13.640 1.00 91.06 88 ALA A O 1
ATOM 680 N N . GLU A 1 89 ? 3.041 -1.035 12.979 1.00 91.88 89 GLU A N 1
ATOM 681 C CA . GLU A 1 89 ? 2.146 -1.961 13.682 1.00 91.88 89 GLU A CA 1
ATOM 682 C C . GLU A 1 89 ? 2.209 -3.370 13.097 1.00 91.88 89 GLU A C 1
ATOM 684 O O . GLU A 1 89 ? 2.203 -4.348 13.840 1.00 91.88 89 GLU A O 1
ATOM 689 N N . ARG A 1 90 ? 2.344 -3.501 11.774 1.00 91.12 90 ARG A N 1
ATOM 690 C CA . ARG A 1 90 ? 2.530 -4.803 11.125 1.00 91.12 90 ARG A CA 1
ATOM 691 C C . ARG A 1 90 ? 3.858 -5.458 11.510 1.00 91.12 90 ARG A C 1
ATOM 693 O O . ARG A 1 90 ? 3.910 -6.673 11.681 1.00 91.12 90 ARG A O 1
ATOM 700 N N . GLU A 1 91 ? 4.927 -4.678 11.642 1.00 89.19 91 GLU A N 1
ATOM 701 C CA . GLU A 1 91 ? 6.237 -5.180 12.076 1.00 89.19 91 GLU A CA 1
ATOM 702 C C . GLU A 1 91 ? 6.234 -5.604 13.550 1.00 89.19 91 GLU A C 1
ATOM 704 O O . GLU A 1 91 ? 6.831 -6.622 13.891 1.00 89.19 91 GLU A O 1
ATOM 709 N N . LYS A 1 92 ? 5.526 -4.871 14.418 1.00 90.50 92 LYS A N 1
ATOM 710 C CA . LYS A 1 92 ? 5.442 -5.174 15.858 1.00 90.50 92 LYS A CA 1
ATOM 711 C C . LYS A 1 92 ? 4.430 -6.268 16.195 1.00 90.50 92 LYS A C 1
ATOM 713 O O . LYS A 1 92 ? 4.730 -7.178 16.961 1.00 90.50 92 LYS A O 1
ATOM 718 N N . GLY A 1 93 ? 3.217 -6.151 15.664 1.00 86.19 93 GLY A N 1
ATOM 719 C CA . GLY A 1 93 ? 2.063 -6.992 15.985 1.00 86.19 93 GLY A CA 1
ATOM 720 C C . GLY A 1 93 ? 1.823 -8.137 14.999 1.00 86.19 93 GLY A C 1
ATOM 721 O O . GLY A 1 93 ? 0.880 -8.911 15.182 1.00 86.19 93 GLY A O 1
ATOM 722 N N . GLY A 1 94 ? 2.641 -8.250 13.951 1.00 91.19 94 GLY A N 1
ATOM 723 C CA . GLY A 1 94 ? 2.493 -9.257 12.905 1.00 91.19 94 GLY A CA 1
ATOM 724 C C . GLY A 1 94 ? 1.372 -8.948 11.907 1.00 91.19 94 GLY A C 1
ATOM 725 O O . GLY A 1 94 ? 0.878 -7.826 11.795 1.00 91.19 94 GLY A O 1
ATOM 726 N N . ARG A 1 95 ? 0.974 -9.968 11.137 1.00 91.12 95 ARG A N 1
ATOM 727 C CA . ARG A 1 95 ? -0.066 -9.844 10.101 1.00 91.12 95 ARG A CA 1
ATOM 728 C C . ARG A 1 95 ? -1.437 -9.589 10.732 1.00 91.12 95 ARG A C 1
ATOM 730 O O . ARG A 1 95 ? -1.797 -10.238 11.712 1.00 91.12 95 ARG A O 1
ATOM 737 N N . PHE A 1 96 ? -2.228 -8.725 10.103 1.00 91.44 96 PHE A N 1
ATOM 738 C CA . PHE A 1 96 ? -3.632 -8.517 10.448 1.00 91.44 96 PHE A CA 1
ATOM 739 C C . PHE A 1 96 ? -4.432 -9.778 10.126 1.00 91.44 96 PHE A C 1
ATOM 741 O O . PHE A 1 96 ? -4.378 -10.275 8.993 1.00 91.44 96 PHE A O 1
ATOM 748 N N . THR A 1 97 ? -5.162 -10.287 11.116 1.00 89.06 97 THR A N 1
ATOM 749 C CA . THR A 1 97 ? -5.906 -11.555 11.017 1.00 89.06 97 THR A CA 1
ATOM 750 C C . THR A 1 97 ? -7.351 -11.358 10.572 1.00 89.06 97 THR A C 1
ATOM 752 O O . THR A 1 97 ? -7.938 -12.256 9.972 1.00 89.06 97 THR A O 1
ATOM 755 N N . GLY A 1 98 ? -7.920 -10.178 10.821 1.00 90.56 98 GLY A N 1
ATOM 756 C CA . GLY A 1 98 ? -9.303 -9.867 10.484 1.00 90.56 98 GLY A CA 1
ATOM 757 C C . GLY A 1 98 ? -9.578 -8.370 10.393 1.00 90.56 98 GLY A C 1
ATOM 758 O O . GLY A 1 98 ? -8.764 -7.538 10.790 1.00 90.56 98 GLY A O 1
ATOM 759 N N . PHE A 1 99 ? -10.757 -8.029 9.871 1.00 90.06 99 PHE A N 1
ATOM 760 C CA . PHE A 1 99 ? -11.188 -6.638 9.700 1.00 90.06 99 PHE A CA 1
ATOM 761 C C . PHE A 1 99 ? -11.250 -5.885 11.034 1.00 90.06 99 PHE A C 1
ATOM 763 O O . PHE A 1 99 ? -10.734 -4.778 11.148 1.00 90.06 99 PHE A O 1
ATOM 770 N N . PHE A 1 100 ? -11.833 -6.508 12.059 1.00 89.56 100 PHE A N 1
ATOM 771 C CA . PHE A 1 100 ? -11.943 -5.901 13.383 1.00 89.56 100 PHE A CA 1
ATOM 772 C C . PHE A 1 100 ? -10.576 -5.742 14.067 1.00 89.56 100 PHE A C 1
ATOM 774 O O . PHE A 1 100 ? -10.302 -4.696 14.645 1.00 89.56 100 PHE A O 1
ATOM 781 N N . ASP A 1 101 ? -9.694 -6.741 13.939 1.00 90.88 101 ASP A N 1
ATOM 782 C CA . ASP A 1 101 ? -8.310 -6.680 14.435 1.00 90.88 101 ASP A CA 1
ATOM 783 C C . ASP A 1 101 ? -7.541 -5.511 13.797 1.00 90.88 101 ASP A C 1
ATOM 785 O O . ASP A 1 101 ? -6.913 -4.723 14.503 1.00 90.88 101 ASP A O 1
ATOM 789 N N . PHE A 1 102 ? -7.681 -5.327 12.480 1.00 91.88 102 PHE A N 1
ATOM 790 C CA . PHE A 1 102 ? -7.129 -4.172 11.776 1.00 91.88 102 PHE A CA 1
ATOM 791 C C . PHE A 1 102 ? -7.684 -2.846 12.314 1.00 91.88 102 PHE A C 1
ATOM 793 O O . PHE A 1 102 ? -6.906 -1.962 12.678 1.00 91.88 102 PHE A O 1
ATOM 800 N N . CYS A 1 103 ? -9.012 -2.703 12.395 1.00 91.12 103 CYS A N 1
ATOM 801 C CA . CYS A 1 103 ? -9.645 -1.467 12.858 1.00 91.12 103 CYS A CA 1
ATOM 802 C C . CYS A 1 103 ? -9.236 -1.119 14.292 1.00 91.12 103 CYS A C 1
ATOM 804 O O . CYS A 1 103 ? -8.923 0.036 14.560 1.00 91.12 103 CYS A O 1
ATOM 806 N N . ARG A 1 104 ? -9.171 -2.112 15.187 1.00 90.44 104 ARG A N 1
ATOM 807 C CA . ARG A 1 104 ? -8.788 -1.924 16.590 1.00 90.44 104 ARG A CA 1
ATOM 808 C C . ARG A 1 104 ? -7.343 -1.452 16.737 1.00 90.44 104 ARG A C 1
ATOM 810 O O . ARG A 1 104 ? -7.093 -0.487 17.451 1.00 90.44 104 ARG A O 1
ATOM 817 N N . ARG A 1 105 ? -6.394 -2.095 16.046 1.00 90.38 105 ARG A N 1
ATOM 818 C CA . ARG A 1 105 ? -4.967 -1.721 16.113 1.00 90.38 105 ARG A CA 1
ATOM 819 C C . ARG A 1 105 ? -4.693 -0.356 15.487 1.00 90.38 105 ARG A C 1
ATOM 821 O O . ARG A 1 105 ? -3.884 0.408 15.998 1.00 90.38 105 ARG A O 1
ATOM 828 N N . MET A 1 106 ? -5.387 -0.034 14.396 1.00 90.50 106 MET A N 1
ATOM 829 C CA . MET A 1 106 ? -5.146 1.185 13.618 1.00 90.50 106 MET A CA 1
ATOM 830 C C . MET A 1 106 ? -6.027 2.376 14.012 1.00 90.50 106 MET A C 1
ATOM 832 O O . MET A 1 106 ? -5.887 3.452 13.425 1.00 90.50 106 MET A O 1
ATOM 836 N N . TYR A 1 107 ? -6.915 2.212 14.995 1.00 84.75 107 TYR A N 1
ATOM 837 C CA . TYR A 1 107 ? -7.967 3.169 15.342 1.00 84.75 107 TYR A CA 1
ATOM 838 C C . TYR A 1 107 ? -7.460 4.608 15.542 1.00 84.75 107 TYR A C 1
ATOM 840 O O . TYR A 1 107 ? -8.071 5.552 15.053 1.00 84.75 107 TYR A O 1
ATOM 848 N N . GLY A 1 108 ? -6.290 4.791 16.168 1.00 80.44 108 GLY A N 1
ATOM 849 C CA . GLY A 1 108 ? -5.733 6.116 16.473 1.00 80.44 108 GLY A CA 1
ATOM 850 C C . GLY A 1 108 ? -5.431 7.012 15.261 1.00 80.44 108 GLY A C 1
ATOM 851 O O . GLY A 1 108 ? -5.355 8.227 15.423 1.00 80.44 108 GLY A O 1
ATOM 852 N N . GLY A 1 109 ? -5.279 6.444 14.061 1.00 79.62 109 GLY A N 1
ATOM 853 C CA . GLY A 1 109 ? -5.082 7.195 12.812 1.00 79.62 109 GLY A CA 1
ATOM 854 C C . GLY A 1 109 ? -6.135 6.902 11.741 1.00 79.62 109 GLY A C 1
ATOM 855 O O . GLY A 1 109 ? -6.032 7.412 10.622 1.00 79.62 109 GLY A O 1
ATOM 856 N N . LEU A 1 110 ? -7.119 6.057 12.051 1.00 86.00 110 LEU A N 1
ATOM 857 C CA . LEU A 1 110 ? -8.128 5.609 11.105 1.00 86.00 110 LEU A CA 1
ATOM 858 C C . LEU A 1 110 ? -9.291 6.599 11.076 1.00 86.00 110 LEU A C 1
ATOM 860 O O . LEU A 1 110 ? -9.844 6.971 12.103 1.00 86.00 110 LEU A O 1
ATOM 864 N N . ASN A 1 111 ? -9.693 7.008 9.877 1.00 87.44 111 ASN A N 1
ATOM 865 C CA . ASN A 1 111 ? -10.887 7.820 9.680 1.00 87.44 111 ASN A CA 1
ATOM 866 C C . ASN A 1 111 ? -11.884 7.078 8.779 1.00 87.44 111 ASN A C 1
ATOM 868 O O . ASN A 1 111 ? -11.492 6.217 7.987 1.00 87.44 111 ASN A O 1
ATOM 872 N N . ARG A 1 112 ? -13.173 7.430 8.871 1.00 88.81 112 ARG A N 1
ATOM 873 C CA . ARG A 1 112 ? -14.247 6.795 8.086 1.00 88.81 112 ARG A CA 1
ATOM 874 C C . ARG A 1 112 ? -13.938 6.770 6.585 1.00 88.81 112 ARG A C 1
ATOM 876 O O . ARG A 1 112 ? -14.038 5.729 5.942 1.00 88.81 112 ARG A O 1
ATOM 883 N N . ARG A 1 113 ? -13.478 7.898 6.032 1.00 90.19 113 ARG A N 1
ATOM 884 C CA . ARG A 1 113 ? -13.151 8.027 4.599 1.00 90.19 113 ARG A CA 1
ATOM 885 C C . ARG A 1 113 ? -11.970 7.144 4.183 1.00 90.19 113 ARG A C 1
ATOM 887 O O . ARG A 1 113 ? -11.977 6.601 3.079 1.00 90.19 113 ARG A O 1
ATOM 894 N N . ALA A 1 114 ? -10.967 6.997 5.041 1.00 90.12 114 ALA A N 1
ATOM 895 C CA . ALA A 1 114 ? -9.785 6.174 4.830 1.00 90.12 114 ALA A CA 1
ATOM 896 C C . ALA A 1 114 ? -10.161 4.696 4.885 1.00 90.12 114 ALA A C 1
ATOM 898 O O . ALA A 1 114 ? -9.790 3.953 3.982 1.00 90.12 114 ALA A O 1
ATOM 899 N N . LEU A 1 115 ? -10.964 4.290 5.875 1.00 90.69 115 LEU A N 1
ATOM 900 C CA . LEU A 1 115 ? -11.456 2.921 5.985 1.00 90.69 115 LEU A CA 1
ATOM 901 C C . LEU A 1 115 ? -12.306 2.540 4.765 1.00 90.69 115 LEU A C 1
ATOM 903 O O . LEU A 1 115 ? -12.048 1.521 4.131 1.00 90.69 115 LEU A O 1
ATOM 907 N N . GLU A 1 116 ? -13.238 3.395 4.341 1.00 91.38 116 GLU A N 1
ATOM 908 C CA . GLU A 1 116 ? -13.987 3.173 3.100 1.00 91.38 116 GLU A CA 1
ATOM 909 C C . GLU A 1 116 ? -13.084 3.082 1.864 1.00 91.38 116 GLU A C 1
ATOM 911 O O . GLU A 1 116 ? -13.321 2.253 0.984 1.00 91.38 116 GLU A O 1
ATOM 916 N N . SER A 1 117 ? -12.060 3.935 1.771 1.00 92.00 117 SER A N 1
ATOM 917 C CA . SER A 1 117 ? -11.128 3.940 0.636 1.00 92.00 117 SER A CA 1
ATOM 918 C C . SER A 1 117 ? -10.275 2.666 0.609 1.00 92.00 117 SER A C 1
ATOM 920 O O . SER A 1 117 ? -10.036 2.105 -0.462 1.00 92.00 117 SER A O 1
ATOM 922 N N . LEU A 1 118 ? -9.882 2.151 1.776 1.00 90.75 118 LEU A N 1
ATOM 923 C CA . LEU A 1 118 ? -9.198 0.867 1.935 1.00 90.75 118 LEU A CA 1
ATOM 924 C C . LEU A 1 118 ? -10.085 -0.307 1.504 1.00 90.75 118 LEU A C 1
ATOM 926 O O . LEU A 1 118 ? -9.642 -1.166 0.743 1.00 90.75 118 LEU A O 1
ATOM 930 N N . VAL A 1 119 ? -11.354 -0.324 1.921 1.00 91.62 119 VAL A N 1
ATOM 931 C CA . VAL A 1 119 ? -12.301 -1.371 1.508 1.00 91.62 119 VAL A CA 1
ATOM 932 C C . VAL A 1 119 ? -12.567 -1.311 -0.003 1.00 91.62 119 VAL A C 1
ATOM 934 O O . VAL A 1 119 ? -12.504 -2.333 -0.686 1.00 91.62 119 VAL A O 1
ATOM 937 N N . LYS A 1 120 ? -12.818 -0.117 -0.561 1.00 89.81 120 LYS A N 1
ATOM 938 C CA . LYS A 1 120 ? -13.101 0.074 -1.998 1.00 89.81 120 LYS A CA 1
ATOM 939 C C . LYS A 1 120 ? -11.900 -0.270 -2.884 1.00 89.81 120 LYS A C 1
ATOM 941 O O . LYS A 1 120 ? -12.089 -0.797 -3.978 1.00 89.81 120 LYS A O 1
ATOM 946 N N . SER A 1 121 ? -10.680 -0.011 -2.412 1.00 89.12 121 SER A N 1
ATOM 947 C CA . SER A 1 121 ? -9.441 -0.364 -3.121 1.00 89.12 121 SER A CA 1
ATOM 948 C C . SER A 1 121 ? -9.069 -1.849 -3.024 1.00 89.12 121 SER A C 1
ATOM 950 O O . SER A 1 121 ? -8.181 -2.289 -3.749 1.00 89.12 121 SER A O 1
ATOM 952 N N . GLY A 1 122 ? -9.752 -2.633 -2.182 1.00 88.50 122 GLY A N 1
ATOM 953 C CA . GLY A 1 122 ? -9.444 -4.049 -1.965 1.00 88.50 122 GLY A CA 1
ATOM 954 C C . GLY A 1 122 ? -8.263 -4.296 -1.024 1.00 88.50 122 GLY A C 1
ATOM 955 O O 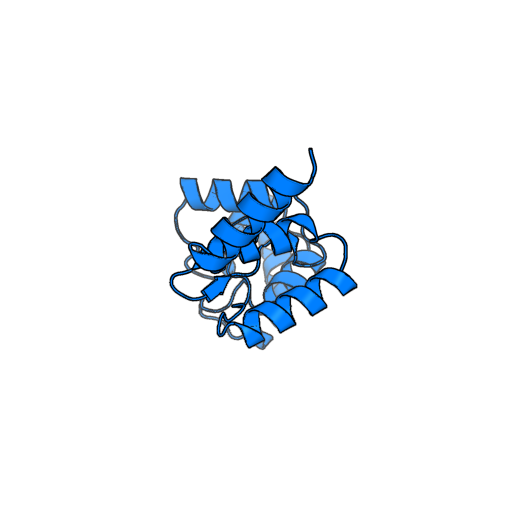. GLY A 1 122 ? -7.796 -5.425 -0.917 1.00 88.50 122 GLY A O 1
ATOM 956 N N . ALA A 1 123 ? -7.800 -3.267 -0.307 1.00 89.81 123 ALA A N 1
ATOM 957 C CA . ALA A 1 123 ? -6.673 -3.368 0.621 1.00 89.81 123 ALA A CA 1
ATOM 958 C C . ALA A 1 123 ? -6.916 -4.336 1.789 1.00 89.81 123 ALA A C 1
ATOM 960 O O . ALA A 1 123 ? -5.968 -4.882 2.355 1.00 89.81 123 ALA A O 1
ATOM 961 N N . LEU A 1 124 ? -8.186 -4.536 2.140 1.00 90.25 124 LEU A N 1
ATOM 962 C CA . LEU A 1 124 ? -8.645 -5.376 3.246 1.00 90.25 124 LEU A CA 1
ATOM 963 C C . LEU A 1 124 ? -9.201 -6.727 2.770 1.00 90.25 124 LEU A C 1
ATOM 965 O O . LEU A 1 124 ? -9.789 -7.471 3.556 1.00 90.25 124 LEU A O 1
ATOM 969 N N . ASP A 1 125 ? -9.018 -7.065 1.492 1.00 88.12 125 ASP A N 1
ATOM 970 C CA . ASP A 1 125 ? -9.438 -8.360 0.968 1.00 88.12 125 ASP A CA 1
ATOM 971 C C . ASP A 1 125 ? -8.648 -9.500 1.628 1.00 88.12 125 ASP A C 1
ATOM 973 O O . ASP A 1 125 ? -7.429 -9.427 1.806 1.00 88.12 125 ASP A O 1
ATOM 977 N N . GLY A 1 126 ? -9.355 -10.578 1.976 1.00 82.62 126 GLY A N 1
ATOM 978 C CA . GLY A 1 126 ? -8.783 -11.738 2.666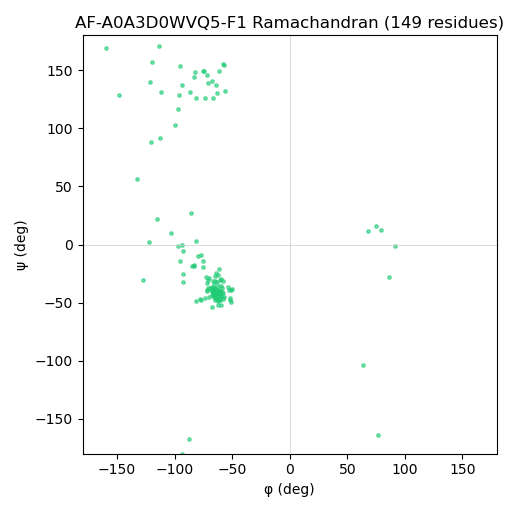 1.00 82.62 126 GLY A CA 1
ATOM 979 C C . GLY A 1 126 ? -8.858 -11.674 4.195 1.00 82.62 126 GLY A C 1
ATOM 980 O O . GLY A 1 126 ? -8.490 -12.643 4.847 1.00 82.62 126 GLY A O 1
ATOM 981 N N . LEU A 1 127 ? -9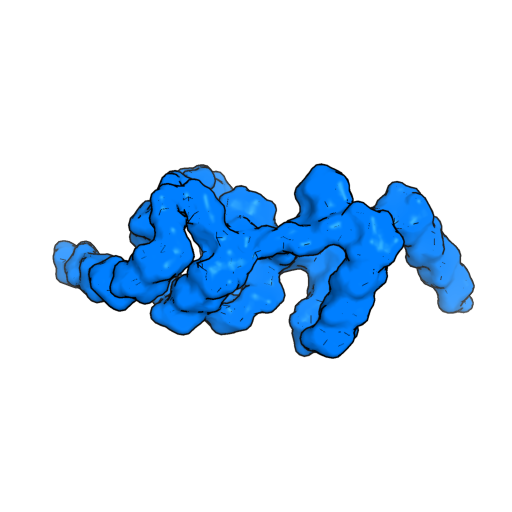.398 -10.596 4.776 1.00 85.06 127 LEU A N 1
ATOM 982 C CA . LEU A 1 127 ? -9.630 -10.458 6.224 1.00 85.06 127 LEU A CA 1
ATOM 983 C C . LEU A 1 127 ? -10.979 -11.048 6.698 1.00 85.06 127 LEU A C 1
ATOM 985 O O . LEU A 1 127 ? -11.560 -10.590 7.682 1.00 85.06 127 LEU A O 1
ATOM 989 N N . GLY A 1 128 ? -11.496 -12.045 5.974 1.00 79.31 128 GLY A N 1
ATOM 990 C CA . GLY A 1 128 ? -12.677 -12.842 6.333 1.00 79.31 128 GLY A CA 1
ATOM 991 C C . GLY A 1 128 ? -14.043 -12.277 5.918 1.00 79.31 128 GLY A C 1
ATOM 992 O O . GLY A 1 128 ? -14.959 -13.054 5.670 1.00 79.31 128 GLY A O 1
ATOM 993 N N . LEU A 1 129 ? -14.198 -10.956 5.796 1.00 84.19 129 LEU A N 1
ATOM 994 C CA . LEU A 1 129 ? -15.471 -10.331 5.405 1.00 84.19 129 LEU A CA 1
ATOM 995 C C . LEU A 1 129 ? -15.543 -10.038 3.902 1.00 84.19 129 LEU A C 1
ATOM 997 O O . LEU A 1 129 ? -14.531 -9.789 3.250 1.00 84.19 129 LEU A O 1
ATOM 1001 N N . ASN A 1 130 ? -16.756 -9.989 3.347 1.00 89.31 130 ASN A N 1
ATOM 1002 C CA . ASN A 1 130 ? -16.963 -9.450 2.003 1.00 89.31 130 ASN A CA 1
ATOM 1003 C C . ASN A 1 130 ? -16.883 -7.920 2.016 1.00 89.31 130 ASN A C 1
ATOM 1005 O O . ASN A 1 130 ? -17.329 -7.276 2.965 1.00 89.31 130 ASN A O 1
ATOM 1009 N N . ARG A 1 131 ? -16.425 -7.307 0.915 1.00 88.75 131 ARG A N 1
ATOM 1010 C CA . ARG A 1 131 ? -16.325 -5.837 0.800 1.00 88.75 131 ARG A CA 1
ATOM 1011 C C . ARG A 1 131 ? -17.637 -5.113 1.137 1.00 88.75 131 ARG A C 1
ATOM 1013 O O . ARG A 1 131 ? -17.612 -4.087 1.804 1.00 88.75 131 ARG A O 1
ATOM 1020 N N . ARG A 1 132 ? -18.791 -5.662 0.729 1.00 89.62 132 ARG A N 1
ATOM 1021 C CA . ARG A 1 132 ? -20.116 -5.097 1.058 1.00 89.62 132 ARG A CA 1
ATOM 1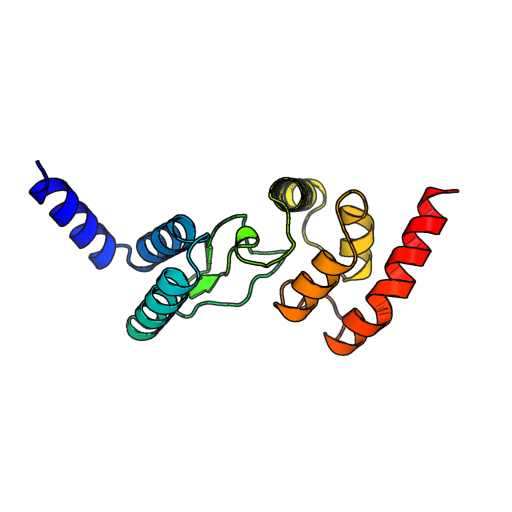022 C C . ARG A 1 132 ? -20.400 -5.118 2.562 1.00 89.62 132 ARG A C 1
ATOM 1024 O O . ARG A 1 132 ? -20.912 -4.134 3.078 1.00 89.62 132 ARG A O 1
ATOM 1031 N N . GLN A 1 133 ? -20.049 -6.213 3.238 1.00 89.75 133 GLN A N 1
ATOM 1032 C CA . GLN A 1 133 ? -20.213 -6.350 4.687 1.00 89.75 133 GLN A CA 1
ATOM 1033 C C . GLN A 1 133 ? -19.279 -5.395 5.432 1.00 89.75 133 GLN A C 1
ATOM 1035 O O . GLN A 1 133 ? -19.712 -4.709 6.348 1.00 89.75 133 GLN A O 1
ATOM 1040 N N . MET A 1 134 ? -18.020 -5.285 4.994 1.00 89.38 134 MET A N 1
ATOM 1041 C CA . MET A 1 134 ? -17.088 -4.312 5.567 1.00 89.38 134 MET A CA 1
ATOM 1042 C C . MET A 1 134 ? -17.631 -2.887 5.439 1.00 89.38 134 MET A C 1
ATOM 1044 O O . MET A 1 134 ? -17.645 -2.168 6.427 1.00 89.38 134 MET A O 1
ATOM 1048 N N . LEU A 1 135 ? -18.138 -2.495 4.262 1.00 90.31 135 LEU A N 1
ATOM 1049 C CA . LEU A 1 135 ? -18.710 -1.160 4.056 1.00 90.31 135 LEU A CA 1
ATOM 1050 C C . LEU A 1 135 ? -19.924 -0.884 4.948 1.00 90.31 135 LEU A C 1
ATOM 1052 O O . LEU A 1 135 ? -20.033 0.221 5.465 1.00 90.31 135 LEU A O 1
ATOM 1056 N N . SER A 1 136 ? -20.816 -1.859 5.152 1.00 90.38 136 SER A N 1
ATOM 1057 C CA . SER A 1 136 ? -21.963 -1.677 6.052 1.00 90.38 136 SER A CA 1
ATOM 1058 C C . SER A 1 136 ? -21.566 -1.613 7.527 1.00 90.38 136 SER A C 1
ATOM 1060 O O . SER A 1 136 ? -22.256 -0.974 8.309 1.00 90.38 136 SER A O 1
ATOM 1062 N N . CYS A 1 137 ? -20.472 -2.275 7.910 1.00 88.94 137 CYS A N 1
ATOM 1063 C CA . CYS A 1 137 ? -20.016 -2.348 9.297 1.00 88.94 137 CYS A CA 1
ATOM 1064 C C . CYS A 1 137 ? -19.000 -1.259 9.674 1.00 88.94 137 CYS A C 1
ATOM 1066 O O . CYS A 1 137 ? -18.633 -1.184 10.841 1.00 88.94 137 CYS A O 1
ATOM 1068 N N . VAL A 1 138 ? -18.535 -0.434 8.725 1.00 89.25 138 VAL A N 1
ATOM 1069 C CA . VAL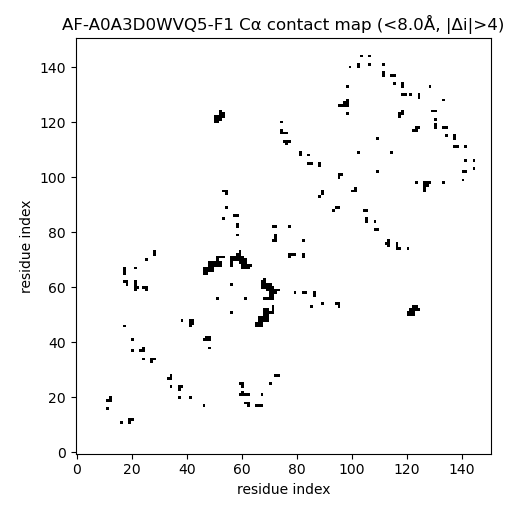 A 1 138 ? -17.570 0.657 8.976 1.00 89.25 138 VAL A CA 1
ATOM 1070 C C . VAL A 1 138 ? -18.025 1.539 10.134 1.00 89.25 138 VAL A C 1
ATOM 1072 O O . VAL A 1 138 ? -17.245 1.778 11.050 1.00 89.25 138 VAL A O 1
ATOM 1075 N N . ASP A 1 139 ? -19.281 1.976 10.106 1.00 88.75 139 ASP A N 1
ATOM 1076 C CA . ASP A 1 139 ? -19.822 2.919 11.084 1.00 88.75 139 ASP A CA 1
ATOM 1077 C C . ASP A 1 139 ? -19.908 2.279 12.464 1.00 88.75 139 ASP A C 1
ATOM 1079 O O . ASP A 1 139 ? -19.289 2.758 13.406 1.00 88.75 139 ASP A O 1
ATOM 1083 N N . SER A 1 140 ? -20.564 1.121 12.547 1.00 89.75 140 SER A N 1
ATOM 1084 C CA . SER A 1 140 ? -20.742 0.394 13.804 1.00 89.75 140 SER A CA 1
ATOM 1085 C C . SER A 1 140 ? -19.419 -0.008 14.457 1.00 89.75 140 SER A C 1
ATOM 1087 O O . SER A 1 140 ? -19.320 -0.013 15.678 1.00 89.75 140 SER A O 1
ATOM 1089 N N . VAL A 1 141 ? -18.398 -0.359 13.667 1.00 89.12 141 VAL A N 1
ATOM 1090 C CA . VAL A 1 141 ? -17.078 -0.717 14.207 1.00 89.12 141 VAL A CA 1
ATOM 1091 C C . VAL A 1 141 ? -16.342 0.510 14.732 1.00 89.12 141 VAL A C 1
ATOM 1093 O O . VAL A 1 141 ? -15.694 0.410 15.768 1.00 89.12 141 VAL A O 1
ATOM 1096 N N . LEU A 1 142 ? -16.428 1.654 14.049 1.00 87.94 142 LEU A N 1
ATOM 1097 C CA . LEU A 1 142 ? -15.823 2.890 14.547 1.00 87.94 142 LEU A CA 1
ATOM 1098 C C . LEU A 1 142 ? -16.509 3.357 15.834 1.00 87.94 142 LEU A C 1
ATOM 1100 O O . LEU A 1 142 ? -15.805 3.627 16.800 1.00 87.94 142 LEU A O 1
ATOM 1104 N N . ASP A 1 143 ? -17.843 3.341 15.873 1.00 89.31 143 ASP A N 1
ATOM 1105 C CA . ASP A 1 143 ? -18.622 3.721 17.057 1.00 89.31 143 ASP A CA 1
ATOM 1106 C C . ASP A 1 143 ? -18.305 2.809 18.258 1.00 89.31 143 ASP A C 1
ATOM 1108 O O . ASP A 1 143 ? -18.082 3.286 19.368 1.00 89.31 143 ASP A O 1
ATOM 1112 N N . TYR A 1 144 ? -18.191 1.495 18.030 1.00 89.94 144 TYR A N 1
ATOM 1113 C CA . TYR A 1 144 ? -17.781 0.543 19.067 1.00 89.94 144 TYR A CA 1
ATOM 1114 C C . TYR A 1 144 ? -16.376 0.848 19.615 1.00 89.94 144 TYR A C 1
ATOM 1116 O O . TYR A 1 144 ? -16.147 0.793 20.821 1.00 89.94 144 TYR A O 1
ATOM 1124 N N . LEU A 1 145 ? -15.416 1.171 18.741 1.00 88.06 145 LEU A N 1
ATOM 1125 C CA . LEU A 1 145 ? -14.043 1.496 19.148 1.00 88.06 145 LEU A CA 1
ATOM 1126 C C . LEU A 1 145 ? -13.953 2.852 19.869 1.00 88.06 145 LEU A C 1
ATOM 1128 O O . LEU A 1 145 ? -13.109 3.021 20.751 1.00 88.06 145 LEU A O 1
ATOM 1132 N N . ASP A 1 146 ? -14.828 3.799 19.523 1.00 87.12 146 ASP A N 1
ATOM 1133 C CA . ASP A 1 146 ? -15.014 5.062 20.242 1.00 87.12 146 ASP A CA 1
ATOM 1134 C C . ASP A 1 146 ? -15.489 4.833 21.685 1.00 87.12 146 ASP A C 1
ATOM 1136 O O . ASP A 1 146 ? -15.062 5.545 22.597 1.00 87.12 146 ASP A O 1
ATOM 1140 N N . GLU A 1 147 ? -16.375 3.859 21.904 1.00 86.94 147 GLU A N 1
ATOM 1141 C CA . GLU A 1 147 ? -16.866 3.477 23.233 1.00 86.94 147 GLU A CA 1
ATOM 1142 C C . GLU A 1 147 ? -15.816 2.704 24.044 1.00 86.94 147 GLU A C 1
ATOM 1144 O O . GLU A 1 147 ? -15.565 3.064 25.195 1.00 86.94 147 GLU A O 1
ATOM 1149 N N . ASP A 1 148 ? -15.147 1.716 23.438 1.00 85.75 148 ASP A N 1
ATOM 1150 C CA . ASP A 1 148 ? -14.099 0.889 24.072 1.00 85.75 148 ASP A CA 1
ATOM 1151 C C . ASP A 1 148 ? -12.932 1.738 24.607 1.00 85.75 148 ASP A C 1
ATOM 1153 O O . ASP A 1 148 ? -12.323 1.402 25.614 1.00 85.75 148 ASP A O 1
ATOM 1157 N N . ARG A 1 149 ? -12.633 2.877 23.963 1.00 75.25 149 ARG A N 1
ATOM 1158 C CA . ARG A 1 149 ? -11.557 3.794 24.378 1.00 75.25 149 ARG A CA 1
ATOM 1159 C C . ARG A 1 149 ? -11.963 4.781 25.480 1.00 75.25 149 ARG A C 1
ATOM 1161 O O . ARG A 1 149 ? -11.091 5.422 26.067 1.00 75.25 149 ARG A O 1
ATOM 1168 N N . LYS A 1 150 ? -13.266 4.982 25.703 1.00 71.06 150 LYS A N 1
ATOM 1169 C CA . LYS A 1 150 ? -13.788 5.871 26.759 1.00 71.06 150 LYS A CA 1
ATOM 1170 C C . LYS A 1 150 ? -13.893 5.171 28.115 1.00 71.06 150 LYS A C 1
ATOM 1172 O O . LYS A 1 150 ? -14.018 5.873 29.118 1.00 71.06 150 LYS A O 1
ATOM 1177 N N . GLN A 1 151 ? -13.887 3.839 28.126 1.00 54.31 151 GLN A N 1
ATOM 1178 C CA . GLN A 1 151 ? -13.794 3.007 29.329 1.00 54.31 151 GLN A CA 1
ATOM 1179 C C . GLN A 1 151 ? -12.338 2.852 29.777 1.00 54.31 151 GLN A C 1
ATOM 1181 O O . GLN A 1 151 ? -12.136 2.779 31.009 1.00 54.31 151 GLN A O 1
#

Solvent-accessible surface area (backbone atoms only — not comparable to full-atom values): 8441 Å² total; per-residue (Å²): 124,66,65,61,57,54,50,52,53,53,49,37,50,70,78,38,45,60,60,47,48,25,52,53,51,47,75,34,59,91,37,67,72,61,38,54,53,51,52,52,50,34,49,74,72,71,28,49,77,42,63,27,31,74,80,77,38,45,62,44,37,34,73,54,92,80,29,36,28,32,17,50,66,69,42,65,73,55,52,70,69,44,50,54,50,50,54,51,46,37,72,74,71,40,72,72,75,27,58,66,57,42,49,64,76,44,45,94,67,59,45,74,67,28,53,51,37,34,46,75,53,39,24,56,65,85,27,83,60,54,64,70,57,48,63,71,41,49,61,62,53,51,54,50,53,59,51,66,72,73,109

Foldseek 3Di:
DVVVVVVVLVVCCVPPVAVSLQVVLQVCLVPPVVNVVSCVVCVVVVAHEAFAALQPAAQTWDDDPRHIYHHLVSQPPDDPVLRVQSVVCCVVVNGQQAPLSSCLSSVVRDDLVSQLSCLVSCRRPPRPDHSVVSNVCSVVSNVVSVVVVVD